Protein AF-A0A484K6Y1-F1 (afdb_monomer_lite)

pLDDT: mean 90.93, std 11.03, range [31.41, 98.5]

Sequence (120 aa):
MKQGPIKGIIGQYREHVA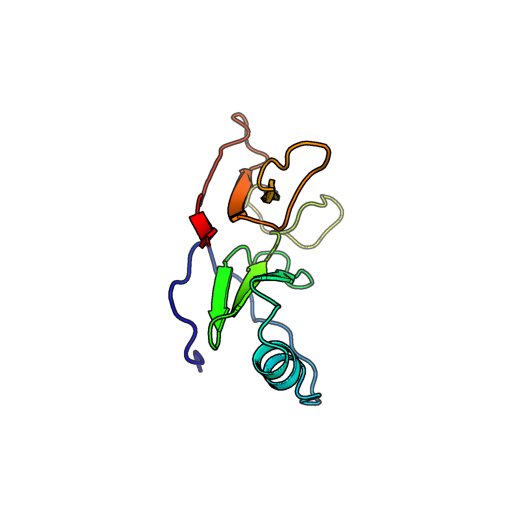CSFVNSRVLKTLVSLGDVKAVFIGHDHTNDFCGNLEGIWFCYGGGFGYHGYGAAGWPRRARVILAELGKGDKSWNVVERIKTWKRLDDVKLSKIDEQILWQK

Radius of gyration: 15.98 Å; chains: 1; bounding box: 44×38×43 Å

Foldseek 3Di:
DPDDPWPDKFFDDDDDDDDDPDPPVPVVVQLVVVPAQEDEDEPQAQDAIWTDDNRHIYGYQHHADDPDRYDVVAFGKGKDKDFDFDDDPPDTHDTAWIWIWMQTPDPVSDTGRIDTRDGD

Organism: NCBI:txid132261

InterPro domains:
  IPR029052 Metallo-dependent phosphatase-like [SSF56300] (18-111)

Secondary structure (DSSP, 8-state):
----S-EEEES---S-----SS---HHHHHHHH----EEEE-S-SS---EEEETTEEEEE-----SSSS--TT---EEEEEEEEEEE-SSSEEEEEEEEEEEEESSTT--EEEEEEEEE-

Structure (mmCIF, N/CA/C/O backbone):
data_AF-A0A484K6Y1-F1
#
_entry.id   AF-A0A484K6Y1-F1
#
loop_
_atom_site.group_PDB
_atom_site.id
_atom_site.type_symbol
_atom_site.label_atom_id
_atom_site.label_alt_id
_atom_site.label_comp_id
_atom_site.label_asym_id
_atom_site.label_entity_id
_atom_site.label_seq_id
_atom_site.pdbx_PDB_ins_code
_atom_site.Cartn_x
_atom_site.Cartn_y
_atom_site.Cartn_z
_atom_site.occupancy
_atom_site.B_iso_or_equiv
_atom_site.auth_seq_id
_atom_site.auth_comp_id
_atom_site.auth_asym_id
_atom_site.auth_atom_id
_atom_site.pdbx_PDB_model_num
ATOM 1 N N . MET A 1 1 ? 13.393 -19.425 1.836 1.00 40.44 1 MET A N 1
ATOM 2 C CA . MET A 1 1 ? 12.863 -18.091 2.202 1.00 40.44 1 MET A CA 1
ATOM 3 C C . MET A 1 1 ? 12.104 -18.221 3.514 1.00 40.44 1 MET A C 1
ATOM 5 O O . MET A 1 1 ? 11.186 -19.026 3.571 1.00 40.44 1 MET A O 1
ATOM 9 N N . LYS A 1 2 ? 12.501 -17.514 4.580 1.00 31.41 2 LYS A N 1
ATOM 10 C CA . LYS A 1 2 ? 11.751 -17.515 5.848 1.00 31.41 2 LYS A CA 1
ATOM 11 C C . LYS A 1 2 ? 10.605 -16.508 5.728 1.00 31.41 2 LYS A C 1
ATOM 13 O O . LYS A 1 2 ? 10.796 -15.329 5.999 1.00 31.41 2 LYS A O 1
ATOM 18 N N . GLN A 1 3 ? 9.450 -16.955 5.245 1.00 43.53 3 GLN A N 1
ATOM 19 C CA . GLN A 1 3 ? 8.222 -16.166 5.324 1.00 43.53 3 GLN A CA 1
ATOM 20 C C . GLN A 1 3 ? 7.768 -16.181 6.79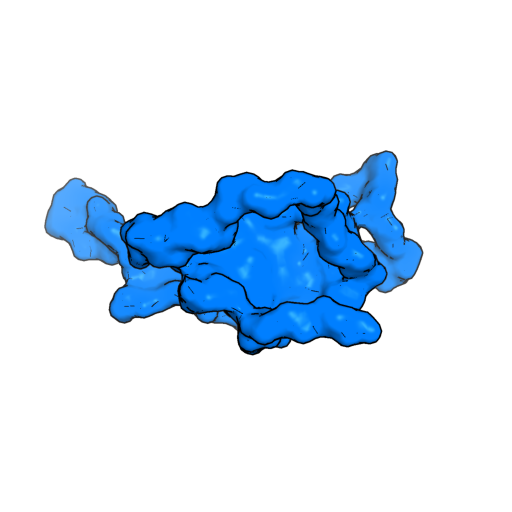1 1.00 43.53 3 GLN A C 1
ATOM 22 O O . GLN A 1 3 ? 7.487 -17.245 7.339 1.00 43.53 3 GLN A O 1
ATOM 27 N N . GLY A 1 4 ? 7.765 -15.021 7.455 1.00 53.47 4 GLY A N 1
ATOM 28 C CA . GLY A 1 4 ? 7.019 -14.849 8.708 1.00 53.47 4 GLY A CA 1
ATOM 29 C C . GLY A 1 4 ? 5.512 -15.032 8.462 1.00 53.47 4 GLY A C 1
ATOM 30 O O . GLY A 1 4 ? 5.108 -15.173 7.307 1.00 53.47 4 GLY A O 1
ATOM 31 N N . PRO A 1 5 ? 4.654 -15.026 9.498 1.00 67.12 5 PRO A N 1
ATOM 32 C CA . PRO A 1 5 ? 3.222 -15.297 9.358 1.00 67.12 5 PRO A CA 1
ATOM 33 C C . PRO A 1 5 ? 2.469 -14.088 8.770 1.00 67.12 5 PRO A C 1
ATOM 35 O O . PRO A 1 5 ? 1.562 -13.543 9.393 1.00 67.12 5 PRO A O 1
ATOM 38 N N . ILE A 1 6 ? 2.862 -13.645 7.575 1.00 66.81 6 ILE A N 1
ATOM 39 C CA . ILE A 1 6 ? 2.167 -12.613 6.812 1.00 66.81 6 ILE A CA 1
ATOM 40 C C . ILE A 1 6 ? 0.929 -13.268 6.202 1.00 66.81 6 IL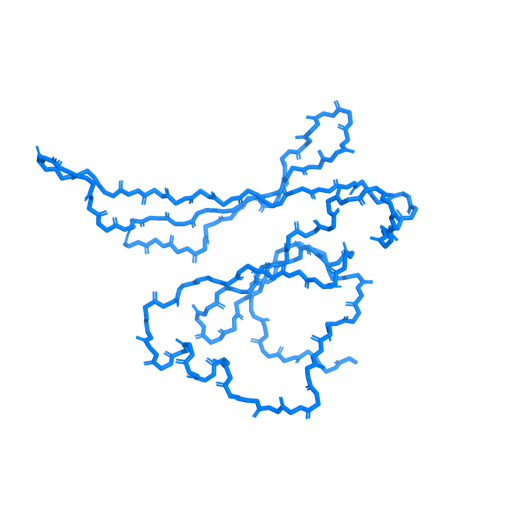E A C 1
ATOM 42 O O . ILE A 1 6 ? 1.039 -14.196 5.400 1.00 66.81 6 ILE A O 1
ATOM 46 N N . LYS A 1 7 ? -0.256 -12.799 6.589 1.00 75.12 7 LYS A N 1
ATOM 47 C CA . LYS A 1 7 ? -1.534 -13.293 6.059 1.00 75.12 7 LYS A CA 1
ATOM 48 C C . LYS A 1 7 ? -2.106 -12.302 5.050 1.00 75.12 7 LYS A C 1
ATOM 50 O O . LYS A 1 7 ? -1.842 -11.107 5.138 1.00 75.12 7 LYS A O 1
ATOM 55 N N . GLY A 1 8 ? -2.909 -12.804 4.111 1.00 80.50 8 GLY A N 1
ATOM 56 C CA . GLY A 1 8 ? -3.648 -11.965 3.163 1.00 80.50 8 GLY A CA 1
ATOM 57 C C . GLY A 1 8 ? -2.744 -11.072 2.315 1.00 80.50 8 GLY A C 1
ATOM 58 O O . GLY A 1 8 ? -2.924 -9.863 2.312 1.00 80.50 8 GLY A O 1
ATOM 59 N N . ILE A 1 9 ? -1.746 -11.644 1.635 1.00 91.12 9 ILE A N 1
ATOM 60 C CA . ILE A 1 9 ? -0.851 -10.862 0.775 1.00 91.12 9 ILE A CA 1
ATOM 61 C C . ILE A 1 9 ? -1.568 -10.506 -0.529 1.00 91.12 9 ILE A C 1
ATOM 63 O O . ILE A 1 9 ? -1.993 -11.399 -1.258 1.00 91.12 9 ILE A O 1
ATOM 67 N N . ILE A 1 10 ? -1.660 -9.212 -0.837 1.00 95.94 10 ILE A N 1
ATOM 68 C CA . ILE A 1 10 ? -2.189 -8.705 -2.111 1.00 95.94 10 ILE A CA 1
ATOM 69 C C . ILE A 1 10 ? -1.148 -7.784 -2.750 1.00 95.94 10 ILE A C 1
ATOM 71 O O . ILE A 1 10 ? -0.719 -6.806 -2.138 1.00 95.94 10 ILE A O 1
ATOM 75 N N . GLY A 1 11 ? -0.760 -8.088 -3.990 1.00 95.62 11 GLY A N 1
ATOM 76 C CA . GLY A 1 11 ? 0.309 -7.429 -4.744 1.00 95.62 11 GLY A CA 1
ATOM 77 C C . GLY A 1 11 ? 1.535 -8.327 -4.926 1.00 95.62 11 GLY A C 1
ATOM 78 O O . GLY A 1 11 ? 1.448 -9.544 -4.784 1.00 95.62 11 GLY A O 1
ATOM 79 N N . GLN A 1 12 ? 2.674 -7.739 -5.285 1.00 95.25 12 GLN A N 1
ATOM 80 C CA . GLN A 1 12 ? 3.853 -8.456 -5.765 1.00 95.25 12 GLN A CA 1
ATOM 81 C C . GLN A 1 12 ? 5.072 -8.197 -4.874 1.00 95.25 12 GLN A C 1
ATOM 83 O O . GLN A 1 12 ? 5.468 -7.052 -4.640 1.00 95.25 12 GLN A O 1
ATOM 88 N N . TYR A 1 13 ? 5.679 -9.291 -4.407 1.00 93.88 13 TYR A N 1
ATOM 89 C CA . TYR A 1 13 ? 6.978 -9.322 -3.735 1.00 93.88 13 TYR A CA 1
ATOM 90 C C . TYR A 1 13 ? 8.064 -9.538 -4.790 1.00 93.88 13 TYR A C 1
ATOM 92 O O . TYR A 1 13 ? 8.080 -10.575 -5.452 1.00 93.88 13 TYR A O 1
ATOM 100 N N . ARG A 1 14 ? 8.951 -8.564 -4.982 1.00 93.88 14 ARG A N 1
ATOM 101 C CA . ARG A 1 14 ? 9.943 -8.554 -6.068 1.00 93.88 14 ARG A CA 1
ATOM 102 C C . ARG A 1 14 ? 11.369 -8.279 -5.618 1.00 93.88 14 ARG A C 1
ATOM 104 O O . ARG A 1 14 ? 12.288 -8.543 -6.386 1.00 93.88 14 ARG A O 1
ATOM 111 N N . GLU A 1 15 ? 11.559 -7.828 -4.387 1.00 93.12 15 GLU A N 1
ATOM 112 C CA . GLU A 1 15 ? 12.875 -7.715 -3.770 1.00 93.12 15 GLU A CA 1
ATOM 113 C C . GLU A 1 15 ? 12.816 -8.049 -2.282 1.00 93.12 15 GLU A C 1
ATOM 115 O O . GLU A 1 15 ? 11.744 -8.092 -1.671 1.00 93.12 15 GLU A O 1
ATOM 120 N N . HIS A 1 16 ? 13.986 -8.304 -1.701 1.00 93.56 16 HIS A N 1
ATOM 121 C CA . HIS A 1 16 ? 14.089 -8.572 -0.278 1.00 93.56 16 HIS A CA 1
ATOM 122 C C . HIS A 1 16 ? 13.590 -7.383 0.538 1.00 93.56 16 HIS A C 1
ATOM 124 O O . HIS A 1 16 ? 13.948 -6.246 0.266 1.00 93.56 16 HIS A O 1
ATOM 130 N N . VAL A 1 17 ? 12.788 -7.678 1.559 1.00 93.25 17 VAL A N 1
ATOM 131 C CA . VAL A 1 17 ? 12.318 -6.669 2.511 1.00 93.25 17 VAL A CA 1
ATOM 132 C C . VAL A 1 17 ? 13.507 -6.162 3.309 1.00 93.25 17 VAL A C 1
ATOM 134 O O . VAL A 1 17 ? 14.111 -6.941 4.056 1.00 93.25 17 VAL A O 1
ATOM 137 N N . ALA A 1 18 ? 13.838 -4.882 3.164 1.00 92.38 18 ALA A N 1
ATOM 138 C CA . ALA A 1 18 ? 14.872 -4.273 3.979 1.00 92.38 18 ALA A CA 1
ATOM 139 C C . ALA A 1 18 ? 14.422 -4.177 5.441 1.00 92.38 18 ALA A C 1
ATOM 141 O O . ALA A 1 18 ? 13.272 -3.865 5.761 1.00 92.38 18 ALA A O 1
ATOM 142 N N . CYS A 1 19 ? 15.350 -4.427 6.361 1.00 90.50 19 CYS A N 1
ATOM 143 C CA . CYS A 1 19 ? 15.099 -4.313 7.789 1.00 90.50 19 CYS A CA 1
ATOM 144 C C . CYS A 1 19 ? 16.337 -3.806 8.528 1.00 90.50 19 CYS A C 1
ATOM 146 O O . CYS A 1 19 ? 17.470 -4.037 8.111 1.00 90.50 19 CYS A O 1
ATOM 148 N N . SER A 1 20 ? 16.115 -3.147 9.665 1.00 91.31 20 SER A N 1
ATOM 149 C CA . SER A 1 20 ? 17.197 -2.785 10.581 1.00 91.31 20 SER A CA 1
ATOM 150 C C . SER A 1 20 ? 17.840 -4.034 11.191 1.00 91.31 20 SER A C 1
ATOM 152 O O . SER A 1 20 ? 17.149 -5.006 11.499 1.00 91.31 20 SER A O 1
ATOM 154 N N . PHE A 1 21 ? 19.149 -3.976 11.452 1.00 93.62 21 PHE A N 1
ATOM 155 C CA . PHE A 1 21 ? 19.856 -4.984 12.254 1.00 93.62 21 PHE A CA 1
ATOM 156 C C . PHE A 1 21 ? 19.389 -5.014 13.717 1.00 93.62 21 PHE A C 1
ATOM 158 O O . PHE A 1 21 ? 19.581 -6.009 14.413 1.00 93.62 21 PHE A O 1
ATOM 165 N N . VAL A 1 22 ? 18.764 -3.933 14.190 1.00 95.25 22 VAL A N 1
ATOM 166 C CA . VAL A 1 22 ? 18.242 -3.813 15.552 1.00 95.25 22 VAL A CA 1
ATOM 167 C C . VAL A 1 22 ? 16.728 -3.992 15.541 1.00 95.25 22 VAL A C 1
ATOM 169 O O . VAL A 1 22 ? 16.004 -3.240 14.887 1.00 95.25 22 VAL A O 1
ATOM 172 N N . ASN A 1 23 ? 16.229 -4.942 16.335 1.00 93.75 23 ASN A N 1
ATOM 173 C CA . ASN A 1 23 ? 14.798 -5.070 16.598 1.00 93.75 23 ASN A CA 1
ATOM 174 C C . ASN A 1 23 ? 14.361 -4.047 17.660 1.00 93.75 23 ASN A C 1
ATOM 176 O O . ASN A 1 23 ? 14.375 -4.324 18.859 1.00 93.75 23 ASN A O 1
ATOM 180 N N . SER A 1 24 ? 13.932 -2.871 17.203 1.00 94.50 24 SER A N 1
ATOM 181 C CA . SER A 1 24 ? 13.407 -1.780 18.037 1.00 94.50 24 SER A CA 1
ATOM 182 C C . SER A 1 24 ? 12.002 -2.035 18.595 1.00 94.50 24 SER A C 1
ATOM 184 O O . SER A 1 24 ? 11.445 -1.175 19.271 1.00 94.50 24 SER A O 1
ATOM 186 N N . ARG A 1 25 ? 11.413 -3.210 18.326 1.00 95.50 25 ARG A N 1
ATOM 187 C CA . ARG A 1 25 ? 10.061 -3.607 18.748 1.00 95.50 25 ARG A CA 1
ATOM 188 C C . ARG A 1 25 ? 8.931 -2.734 18.188 1.00 95.50 25 ARG A C 1
ATOM 190 O O . ARG A 1 25 ? 7.829 -2.793 18.720 1.00 95.50 25 ARG A O 1
ATOM 197 N N . VAL A 1 26 ? 9.157 -2.008 17.087 1.00 94.38 26 VAL A N 1
ATOM 198 C CA . VAL A 1 26 ? 8.144 -1.136 16.452 1.00 94.38 26 VAL A CA 1
ATOM 199 C C . VAL A 1 26 ? 6.820 -1.863 16.223 1.00 94.38 26 VAL A C 1
ATOM 201 O O . VAL A 1 26 ? 5.790 -1.369 16.664 1.00 94.38 26 VAL A O 1
ATOM 204 N N . LEU A 1 27 ? 6.833 -3.061 15.624 1.00 94.06 27 LEU A N 1
ATOM 205 C CA . LEU A 1 27 ? 5.608 -3.847 15.422 1.00 94.06 27 LEU A CA 1
ATOM 206 C C . LEU A 1 27 ? 4.869 -4.104 16.741 1.00 94.06 27 LEU A C 1
ATOM 208 O O . LEU A 1 27 ? 3.680 -3.825 16.839 1.00 94.06 27 LEU A O 1
ATOM 212 N N . LYS A 1 28 ? 5.586 -4.585 17.765 1.00 95.88 28 LYS A N 1
ATOM 213 C CA . LYS A 1 28 ? 5.006 -4.881 19.080 1.00 95.88 28 LYS A CA 1
ATOM 214 C C . LYS A 1 28 ? 4.370 -3.634 19.700 1.00 95.88 28 LYS A C 1
ATOM 216 O O . LYS A 1 28 ? 3.292 -3.732 20.277 1.00 95.88 28 LYS A O 1
ATOM 221 N N . THR A 1 29 ? 5.016 -2.477 19.564 1.00 97.19 29 THR A N 1
ATOM 222 C CA . THR A 1 29 ? 4.473 -1.199 20.035 1.00 97.19 29 THR A CA 1
ATOM 223 C C . THR A 1 29 ? 3.183 -0.846 19.298 1.00 97.19 29 THR A C 1
ATOM 225 O O . THR A 1 29 ? 2.177 -0.587 19.953 1.00 97.19 29 THR A O 1
ATOM 228 N N . LEU A 1 30 ? 3.169 -0.906 17.961 1.00 97.06 30 LEU A N 1
ATOM 229 C CA . LEU A 1 30 ? 1.978 -0.594 17.159 1.00 97.06 30 LEU A CA 1
ATOM 230 C C . LEU A 1 30 ? 0.800 -1.520 17.496 1.00 97.06 30 LEU A C 1
ATOM 232 O O . LEU A 1 30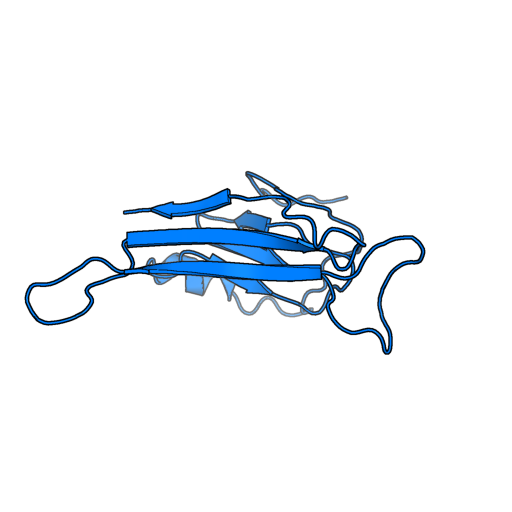 ? -0.321 -1.050 1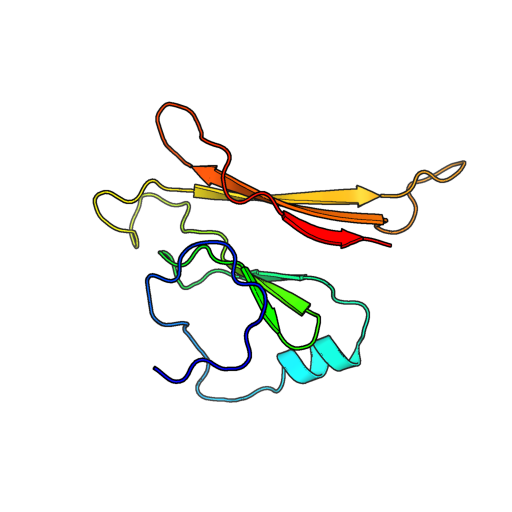7.663 1.00 97.06 30 LEU A O 1
ATOM 236 N N . VAL A 1 31 ? 1.064 -2.819 17.663 1.00 95.88 31 VAL A N 1
ATOM 237 C CA . VAL A 1 31 ? 0.053 -3.799 18.091 1.00 95.88 31 VAL A CA 1
ATOM 238 C C . VAL A 1 31 ? -0.486 -3.459 19.483 1.00 95.88 31 VAL A C 1
ATOM 240 O O . VAL A 1 31 ? -1.695 -3.497 19.689 1.00 95.88 31 VAL A O 1
ATOM 243 N N . SER A 1 32 ? 0.381 -3.079 20.430 1.00 96.94 32 SER A N 1
ATOM 244 C CA . SER A 1 32 ? -0.035 -2.745 21.800 1.00 96.94 32 SER A CA 1
ATOM 245 C C . SER A 1 32 ? -0.875 -1.469 21.912 1.00 96.94 32 SER A C 1
ATOM 247 O O . SER A 1 32 ? -1.688 -1.373 22.827 1.00 96.94 32 SER A O 1
ATOM 249 N N . LEU A 1 33 ? -0.706 -0.513 20.991 1.00 96.81 33 LEU A N 1
ATOM 250 C CA . LEU A 1 33 ? -1.519 0.707 20.951 1.00 96.81 33 LEU A CA 1
ATOM 251 C C . LEU A 1 33 ? -2.967 0.409 20.533 1.00 96.81 33 LEU A C 1
ATOM 253 O O . LEU A 1 33 ? -3.897 1.051 21.010 1.00 96.81 33 LEU A O 1
ATOM 257 N N . GLY A 1 34 ? -3.173 -0.585 19.661 1.00 93.94 34 GLY A N 1
ATOM 258 C CA . GLY A 1 34 ? -4.499 -1.073 19.266 1.00 93.94 34 GLY A CA 1
ATOM 259 C C . GLY A 1 34 ? -5.304 -0.143 18.343 1.00 93.94 34 GLY A C 1
ATOM 260 O O . GLY A 1 34 ? -6.334 -0.558 17.800 1.00 93.94 34 GLY A O 1
ATOM 261 N N . ASP A 1 35 ? -4.843 1.080 18.100 1.00 94.25 35 ASP A N 1
ATOM 262 C CA . ASP A 1 35 ? -5.489 2.098 17.263 1.00 94.25 35 ASP A CA 1
ATOM 263 C C . ASP A 1 35 ? -4.916 2.181 15.834 1.00 94.25 35 ASP A C 1
ATOM 265 O O . ASP A 1 35 ? -5.585 2.678 14.927 1.00 94.25 35 ASP A O 1
ATOM 269 N N . VAL A 1 36 ? -3.739 1.601 15.583 1.00 95.88 36 VAL A N 1
ATOM 270 C CA . VAL A 1 36 ? -3.121 1.527 14.250 1.00 95.88 36 VAL A CA 1
ATOM 271 C C . VAL A 1 36 ? -3.699 0.366 13.444 1.00 95.88 36 VAL A C 1
ATOM 273 O O . VAL A 1 36 ? -3.615 -0.791 13.846 1.00 95.88 36 VAL A O 1
ATOM 276 N N . LYS A 1 37 ? -4.273 0.662 12.270 1.00 94.94 37 LYS A N 1
ATOM 277 C CA . LYS A 1 37 ? -4.883 -0.352 11.382 1.00 94.94 37 LYS A CA 1
ATOM 278 C C . LYS A 1 37 ? -4.062 -0.653 10.131 1.00 94.94 37 LYS A C 1
ATOM 280 O O . LYS A 1 37 ? -4.121 -1.763 9.605 1.00 94.94 37 LYS A O 1
ATOM 285 N N . ALA A 1 38 ? -3.288 0.321 9.660 1.00 96.38 38 ALA A N 1
ATOM 286 C CA . ALA A 1 38 ? -2.424 0.174 8.500 1.00 96.38 38 ALA A CA 1
ATOM 287 C C . ALA A 1 38 ? -1.185 1.075 8.605 1.00 96.38 38 ALA A C 1
ATOM 289 O O . ALA A 1 38 ? -1.254 2.174 9.152 1.00 96.38 38 ALA A O 1
ATOM 290 N N . VAL A 1 39 ? -0.074 0.615 8.035 1.00 97.12 39 VAL A N 1
ATOM 291 C CA . VAL A 1 39 ? 1.204 1.313 7.894 1.00 97.12 39 VAL A CA 1
ATOM 292 C C . VAL A 1 39 ? 1.603 1.266 6.421 1.00 97.12 39 VAL A C 1
ATOM 294 O O . VAL A 1 39 ? 1.636 0.198 5.805 1.00 97.12 39 VAL A O 1
ATOM 297 N N . PHE A 1 40 ? 1.924 2.423 5.850 1.00 96.88 40 PHE A N 1
ATOM 298 C CA . PHE A 1 40 ? 2.341 2.545 4.455 1.00 96.88 40 PHE A CA 1
ATOM 299 C C . PHE A 1 40 ? 3.845 2.787 4.392 1.00 96.88 40 PHE A C 1
ATOM 301 O O . PHE A 1 40 ? 4.357 3.699 5.038 1.00 96.88 40 PHE A O 1
ATOM 308 N N . ILE A 1 41 ? 4.547 1.937 3.648 1.00 95.06 41 ILE A N 1
ATOM 309 C CA . ILE A 1 41 ? 6.009 1.837 3.662 1.00 95.06 41 ILE A CA 1
ATOM 310 C C . ILE A 1 41 ? 6.604 1.971 2.255 1.00 95.06 41 ILE A C 1
ATOM 312 O O . ILE A 1 41 ? 5.920 1.817 1.239 1.00 95.06 41 ILE A O 1
ATOM 316 N N . GLY A 1 42 ? 7.897 2.289 2.216 1.00 92.88 42 GLY A N 1
ATOM 317 C CA . GLY A 1 42 ? 8.701 2.436 1.003 1.00 92.88 42 GLY A CA 1
ATOM 318 C C . GLY A 1 42 ? 10.041 1.720 1.148 1.00 92.88 42 GLY A C 1
ATOM 319 O O . GLY A 1 42 ? 10.087 0.643 1.730 1.00 92.88 42 GLY A O 1
ATOM 320 N N . HIS A 1 43 ? 11.118 2.336 0.654 1.00 94.00 43 HIS A N 1
ATOM 321 C CA . HIS A 1 43 ? 12.496 1.815 0.632 1.00 94.00 43 HIS A CA 1
ATOM 322 C C . HIS A 1 43 ? 12.752 0.628 -0.308 1.00 94.00 43 HIS A C 1
ATOM 324 O O . HIS A 1 43 ? 13.762 0.644 -1.000 1.00 94.00 43 HIS A O 1
ATOM 330 N N . ASP A 1 44 ? 11.825 -0.325 -0.412 1.00 93.75 44 ASP A N 1
ATOM 331 C CA . ASP A 1 44 ? 11.911 -1.435 -1.369 1.00 93.75 44 ASP A CA 1
ATOM 332 C C . ASP A 1 44 ? 11.060 -1.087 -2.601 1.00 93.75 44 ASP A C 1
ATOM 334 O O . ASP A 1 44 ? 9.830 -1.011 -2.535 1.00 93.75 44 ASP A O 1
ATOM 338 N N . HIS A 1 45 ? 11.698 -0.780 -3.726 1.00 93.00 45 HIS A N 1
ATOM 339 C CA . HIS A 1 45 ? 11.062 -0.030 -4.818 1.00 93.00 45 HIS A CA 1
ATOM 340 C C . HIS A 1 45 ? 10.207 -0.873 -5.769 1.00 93.00 45 HIS A C 1
ATOM 342 O O . HIS A 1 45 ? 9.312 -0.361 -6.445 1.00 93.00 45 HIS A O 1
ATOM 348 N N . THR A 1 46 ? 10.492 -2.159 -5.865 1.00 93.75 46 THR A N 1
ATOM 349 C CA . THR A 1 46 ? 9.808 -3.122 -6.724 1.00 93.75 46 THR A CA 1
ATOM 350 C C . THR A 1 46 ? 8.752 -3.917 -5.964 1.00 93.75 46 THR A C 1
ATOM 352 O O . THR A 1 46 ? 7.855 -4.470 -6.608 1.00 93.75 46 THR A O 1
ATOM 355 N N . ASN A 1 47 ? 8.802 -3.904 -4.628 1.00 95.75 47 ASN A N 1
ATOM 356 C CA . ASN A 1 47 ? 7.735 -4.398 -3.768 1.00 95.75 47 ASN A CA 1
ATOM 357 C C . ASN A 1 47 ? 6.523 -3.463 -3.835 1.00 95.75 47 ASN A C 1
ATOM 359 O O . ASN A 1 47 ? 6.636 -2.243 -3.723 1.00 95.75 47 ASN A O 1
ATOM 363 N N . ASP A 1 48 ? 5.336 -4.040 -4.012 1.00 96.25 48 ASP A N 1
ATOM 364 C CA . ASP A 1 48 ? 4.079 -3.284 -4.014 1.00 96.25 48 ASP A CA 1
ATOM 365 C C . ASP A 1 48 ? 2.927 -4.024 -3.319 1.00 96.25 48 ASP A C 1
ATOM 367 O O . ASP A 1 48 ? 1.746 -3.698 -3.503 1.00 96.25 48 ASP A O 1
ATOM 371 N N . PHE A 1 49 ? 3.271 -5.046 -2.539 1.00 96.38 49 PHE A N 1
ATOM 372 C CA . PHE A 1 49 ? 2.311 -5.845 -1.806 1.00 96.38 49 PHE A CA 1
ATOM 373 C C . PHE A 1 49 ? 1.859 -5.158 -0.515 1.00 96.38 49 PHE A C 1
ATOM 375 O O . PHE A 1 49 ? 2.563 -4.327 0.064 1.00 96.38 49 PHE A O 1
ATOM 382 N N . CYS A 1 50 ? 0.668 -5.526 -0.061 1.00 96.75 50 CYS A N 1
ATOM 383 C CA . CYS A 1 50 ? 0.245 -5.373 1.321 1.00 96.75 50 CYS A CA 1
ATOM 384 C C . CYS A 1 50 ? 0.190 -6.741 1.983 1.00 96.75 50 CYS A C 1
ATOM 386 O O . CYS A 1 50 ? -0.221 -7.701 1.339 1.00 96.75 50 CYS A O 1
ATOM 388 N N . GLY A 1 51 ? 0.550 -6.820 3.258 1.00 94.69 51 GLY A N 1
ATOM 389 C CA . GLY A 1 51 ? 0.380 -8.021 4.067 1.00 94.69 51 GLY A CA 1
ATOM 390 C C . GLY A 1 51 ? -0.094 -7.679 5.473 1.00 94.69 51 GLY A C 1
ATOM 391 O O . GLY A 1 51 ? 0.271 -6.636 6.016 1.00 94.69 51 GLY A O 1
ATOM 392 N N . ASN A 1 52 ? -0.913 -8.549 6.061 1.00 93.81 52 ASN A N 1
ATOM 393 C CA . ASN A 1 52 ? -1.369 -8.403 7.436 1.00 93.81 52 ASN A CA 1
ATOM 394 C C . ASN A 1 52 ? -0.391 -9.089 8.395 1.00 93.81 52 ASN A C 1
ATOM 396 O O . ASN A 1 52 ? -0.087 -10.278 8.246 1.00 93.81 52 ASN A O 1
ATOM 400 N N . LEU A 1 53 ? 0.075 -8.329 9.382 1.00 93.31 53 LEU A N 1
ATOM 401 C CA . LEU A 1 53 ? 0.969 -8.776 10.435 1.00 93.31 53 LEU A CA 1
ATOM 402 C C . LEU A 1 53 ? 0.353 -8.397 11.783 1.00 93.31 53 LEU A C 1
ATOM 404 O O . LEU A 1 53 ? 0.193 -7.217 12.086 1.00 93.31 53 LEU A O 1
ATOM 408 N N . GLU A 1 54 ? -0.033 -9.406 12.565 1.00 92.81 54 GLU A N 1
ATOM 409 C CA . GLU A 1 54 ? -0.646 -9.228 13.893 1.00 92.81 54 GLU A CA 1
ATOM 410 C C . GLU A 1 54 ? -1.848 -8.259 13.900 1.00 92.81 54 GLU A C 1
ATOM 412 O O . GLU A 1 54 ? -2.035 -7.471 14.822 1.00 92.81 54 GLU A O 1
ATOM 417 N N . GLY A 1 55 ? -2.684 -8.311 12.856 1.00 91.75 55 GLY A N 1
ATOM 418 C CA . GLY A 1 55 ? -3.880 -7.472 12.743 1.00 91.75 55 GLY A CA 1
ATOM 419 C C . GLY A 1 55 ? -3.636 -6.091 12.130 1.00 91.75 55 GLY A C 1
ATOM 420 O O . GLY A 1 55 ? -4.607 -5.384 11.867 1.00 91.75 55 GLY A O 1
ATOM 421 N N . ILE A 1 56 ? -2.386 -5.730 11.825 1.00 96.06 56 ILE A N 1
ATOM 422 C CA . ILE A 1 56 ? -2.016 -4.468 11.173 1.00 96.06 56 ILE A CA 1
ATOM 423 C C . ILE A 1 56 ? -1.607 -4.732 9.725 1.00 96.06 56 ILE A C 1
ATOM 425 O O . ILE A 1 56 ? -0.823 -5.635 9.433 1.00 96.06 56 ILE A O 1
ATOM 429 N N . TRP A 1 57 ? -2.111 -3.921 8.800 1.00 97.06 57 TRP A N 1
ATOM 430 C CA . TRP A 1 57 ? -1.717 -3.991 7.395 1.00 97.06 57 TRP A CA 1
ATOM 431 C C . TRP A 1 57 ? -0.431 -3.216 7.123 1.00 97.06 57 TRP A C 1
ATOM 433 O O . TRP A 1 57 ? -0.380 -2.018 7.361 1.00 97.06 57 TRP A O 1
ATOM 443 N N . PHE A 1 58 ? 0.585 -3.862 6.559 1.00 96.88 58 PHE A N 1
ATOM 444 C CA . PHE A 1 58 ? 1.807 -3.214 6.076 1.00 96.88 58 PHE A CA 1
ATOM 445 C C . PHE A 1 58 ? 1.795 -3.192 4.553 1.00 96.88 58 PHE A C 1
ATOM 447 O O . PHE A 1 58 ? 1.705 -4.245 3.929 1.00 96.88 58 PHE A O 1
ATOM 454 N N . CYS A 1 59 ? 1.862 -2.002 3.961 1.00 97.81 59 CYS A N 1
ATOM 455 C CA . CYS A 1 59 ? 1.590 -1.783 2.545 1.00 97.81 59 CYS A CA 1
ATOM 456 C C . CYS A 1 59 ? 2.712 -1.019 1.846 1.00 97.81 59 CYS A C 1
ATOM 458 O O . CYS A 1 59 ? 2.889 0.175 2.089 1.00 97.81 59 CYS A O 1
ATOM 460 N N . TYR A 1 60 ? 3.401 -1.664 0.905 1.00 97.31 60 TYR A N 1
ATOM 461 C CA . TYR A 1 60 ? 4.373 -0.989 0.047 1.00 97.31 60 TYR A CA 1
ATOM 462 C C . TYR A 1 60 ? 3.695 -0.066 -0.961 1.00 97.31 60 TYR A C 1
ATOM 464 O O . TYR A 1 60 ? 2.702 -0.446 -1.592 1.00 97.31 60 TYR A O 1
ATOM 472 N N . GLY A 1 61 ? 4.250 1.132 -1.148 1.00 95.06 61 GLY A N 1
ATOM 473 C CA . GLY A 1 61 ? 3.757 2.111 -2.121 1.00 95.06 61 GLY A CA 1
ATOM 474 C C . GLY A 1 61 ? 3.912 1.687 -3.588 1.00 95.06 61 GLY A C 1
ATOM 475 O O . GLY A 1 61 ? 3.083 2.071 -4.413 1.00 95.06 61 GLY A O 1
ATOM 476 N N . GLY A 1 62 ? 4.925 0.866 -3.895 1.00 92.00 62 GLY A N 1
ATOM 477 C CA . GLY A 1 62 ? 5.388 0.601 -5.259 1.00 92.00 62 GLY A CA 1
ATOM 478 C C . GLY A 1 62 ? 6.103 1.828 -5.836 1.00 92.00 62 GLY A C 1
ATOM 479 O O . GLY A 1 62 ? 5.554 2.923 -5.834 1.00 92.00 62 GLY A O 1
ATOM 480 N N . GLY A 1 63 ? 7.353 1.680 -6.274 1.00 90.81 63 GLY A N 1
ATOM 481 C CA . GLY A 1 63 ? 8.227 2.805 -6.618 1.00 90.81 63 GLY A CA 1
ATOM 482 C C . GLY A 1 63 ? 7.638 3.757 -7.668 1.00 90.81 63 GLY A C 1
ATOM 483 O O . GLY A 1 63 ? 7.354 3.344 -8.796 1.00 90.81 63 GLY A O 1
ATOM 484 N N . PHE A 1 64 ? 7.515 5.039 -7.305 1.00 89.69 64 PHE A N 1
ATOM 485 C CA . PHE A 1 64 ? 6.867 6.066 -8.133 1.00 89.69 64 PHE A CA 1
ATOM 486 C C . PHE A 1 64 ? 7.838 6.813 -9.065 1.00 89.69 64 PHE A C 1
ATOM 488 O O . PHE A 1 64 ? 7.458 7.223 -10.156 1.00 89.69 64 PHE A O 1
ATOM 495 N N . GLY A 1 65 ? 9.085 7.026 -8.630 1.00 88.31 65 GLY A N 1
ATOM 496 C CA . GLY A 1 65 ? 10.020 7.938 -9.293 1.00 88.31 65 GLY A CA 1
ATOM 497 C C . GLY A 1 65 ? 10.768 7.312 -10.471 1.00 88.31 65 GLY A C 1
ATOM 498 O O . GLY A 1 65 ? 11.100 6.133 -10.442 1.00 88.31 65 GLY A O 1
ATOM 499 N N . TYR A 1 66 ? 11.092 8.119 -11.484 1.00 87.06 66 TYR A N 1
ATOM 500 C CA . TYR A 1 66 ? 11.769 7.668 -12.709 1.00 87.06 66 TYR A CA 1
ATOM 501 C C . TYR A 1 66 ? 13.301 7.702 -12.664 1.00 87.06 66 TYR A C 1
ATOM 503 O O . TYR A 1 66 ? 13.944 6.999 -13.436 1.00 87.06 66 TYR A O 1
ATOM 511 N N . HIS A 1 67 ? 13.893 8.452 -11.735 1.00 82.31 67 HIS A N 1
ATOM 512 C CA . HIS A 1 67 ? 15.337 8.713 -11.685 1.00 82.31 67 HIS A CA 1
ATOM 513 C C . HIS A 1 67 ? 16.188 7.574 -11.077 1.00 82.31 67 HIS A C 1
ATOM 515 O O . HIS A 1 67 ? 17.359 7.778 -10.773 1.00 82.31 67 HIS A O 1
ATOM 521 N N . GLY A 1 68 ? 15.629 6.374 -10.887 1.00 80.56 68 GLY A N 1
ATOM 522 C CA . GLY A 1 68 ? 16.367 5.199 -10.408 1.00 80.56 68 GLY A CA 1
ATOM 523 C C . GLY A 1 68 ? 15.466 4.100 -9.846 1.00 80.56 68 GLY A C 1
ATOM 524 O O . GLY A 1 68 ? 14.245 4.264 -9.791 1.00 80.56 68 GLY A O 1
ATOM 525 N N . TYR A 1 69 ? 16.077 2.981 -9.437 1.00 83.19 69 TYR A N 1
ATOM 526 C CA . TYR A 1 69 ? 15.473 1.950 -8.579 1.00 83.19 69 TYR A CA 1
ATOM 527 C C . TYR A 1 69 ? 14.058 1.523 -9.025 1.00 83.19 69 TYR A C 1
ATOM 529 O O . TYR A 1 69 ? 13.031 1.919 -8.466 1.00 83.19 69 TYR A O 1
ATOM 537 N N . GLY A 1 70 ? 14.015 0.772 -10.120 1.00 85.50 70 GLY A N 1
ATOM 538 C CA . GLY A 1 70 ? 12.827 0.167 -10.718 1.00 85.50 70 GLY A CA 1
ATOM 539 C C . GLY A 1 70 ? 13.229 -1.115 -11.441 1.00 85.50 70 GLY A C 1
ATOM 540 O O . GLY A 1 70 ? 14.349 -1.590 -11.275 1.00 85.50 70 GLY A O 1
ATOM 541 N N . ALA A 1 71 ? 12.343 -1.668 -12.264 1.00 90.81 71 ALA A N 1
ATOM 542 C CA . ALA A 1 71 ? 12.665 -2.839 -13.074 1.00 90.81 71 ALA A CA 1
ATOM 543 C C . ALA A 1 71 ? 12.221 -2.625 -14.524 1.00 90.81 71 ALA A C 1
ATOM 545 O O . ALA A 1 71 ? 11.156 -2.063 -14.781 1.00 90.81 71 ALA A O 1
ATOM 546 N N . ALA A 1 72 ? 13.039 -3.075 -15.477 1.00 90.12 72 ALA A N 1
ATOM 547 C CA . ALA A 1 72 ? 12.657 -3.074 -16.884 1.00 90.12 72 ALA A CA 1
ATOM 548 C C . ALA A 1 72 ? 11.379 -3.911 -17.078 1.00 90.12 72 ALA A C 1
ATOM 550 O O . ALA A 1 72 ? 11.227 -4.972 -16.472 1.00 90.12 72 ALA A O 1
ATOM 551 N N . GLY A 1 73 ? 10.441 -3.409 -17.885 1.00 90.31 73 GLY A N 1
ATOM 552 C CA . GLY A 1 73 ? 9.138 -4.056 -18.083 1.00 90.31 73 GLY A CA 1
ATOM 553 C C . GLY A 1 73 ? 8.197 -3.995 -16.871 1.00 90.31 73 GLY A C 1
ATOM 554 O O . GLY A 1 73 ? 7.191 -4.698 -16.849 1.00 90.31 73 GLY A O 1
ATOM 555 N N . TRP A 1 74 ? 8.499 -3.175 -15.859 1.00 91.12 74 TRP A N 1
ATOM 556 C CA . TRP A 1 74 ? 7.689 -3.017 -14.652 1.00 91.12 74 TRP A CA 1
ATOM 557 C C . TRP A 1 74 ? 7.177 -1.571 -14.554 1.00 91.12 74 TRP A C 1
ATOM 559 O O . TRP A 1 74 ? 7.942 -0.692 -14.150 1.00 91.12 74 TRP A O 1
ATOM 569 N N . PRO A 1 75 ? 5.908 -1.299 -14.922 1.00 94.19 75 PRO A N 1
ATOM 570 C CA . PRO A 1 75 ? 5.358 0.062 -14.941 1.00 94.19 75 PRO A CA 1
ATOM 571 C C . PRO A 1 75 ? 5.499 0.762 -13.588 1.00 94.19 75 PRO A C 1
ATOM 573 O O . PRO A 1 75 ? 5.318 0.117 -12.559 1.00 94.19 75 PRO A O 1
ATOM 576 N N . ARG A 1 76 ? 5.769 2.070 -13.523 1.00 94.94 76 ARG A N 1
ATOM 577 C CA . ARG A 1 76 ? 5.729 2.773 -12.224 1.00 94.94 76 ARG A CA 1
ATOM 578 C C . ARG A 1 76 ? 4.327 2.698 -11.625 1.00 94.94 76 ARG A C 1
ATOM 580 O O . ARG A 1 76 ? 3.369 2.331 -12.302 1.00 94.94 76 ARG A O 1
ATOM 587 N N . ARG A 1 77 ? 4.194 2.962 -10.329 1.00 95.25 77 ARG A N 1
ATOM 588 C CA . ARG A 1 77 ? 2.870 3.052 -9.707 1.00 95.25 77 ARG A CA 1
ATOM 589 C C . ARG A 1 77 ? 2.850 3.960 -8.505 1.00 95.25 77 ARG A C 1
ATOM 591 O O . ARG A 1 77 ? 3.882 4.238 -7.909 1.00 95.25 77 ARG A O 1
ATOM 598 N N . ALA A 1 78 ? 1.641 4.350 -8.141 1.00 95.12 78 ALA A N 1
ATOM 599 C CA . ALA A 1 78 ? 1.353 4.985 -6.874 1.00 95.12 78 ALA A CA 1
ATOM 600 C C . ALA A 1 78 ? 0.262 4.199 -6.149 1.00 95.12 78 ALA A C 1
ATOM 602 O O . ALA A 1 78 ? -0.755 3.821 -6.743 1.00 95.12 78 ALA A O 1
ATOM 603 N N . ARG A 1 79 ? 0.455 3.973 -4.850 1.00 97.50 79 ARG A N 1
ATOM 604 C CA . ARG A 1 79 ? -0.606 3.493 -3.971 1.00 97.50 79 ARG A CA 1
ATOM 605 C C . ARG A 1 79 ? -1.510 4.654 -3.588 1.00 97.50 79 ARG A C 1
ATOM 607 O O . ARG A 1 79 ? -1.052 5.648 -3.034 1.00 97.50 79 ARG A O 1
ATOM 614 N N . VAL A 1 80 ? -2.803 4.488 -3.831 1.00 97.81 80 VAL A N 1
ATOM 615 C CA . VAL A 1 80 ? -3.827 5.402 -3.333 1.00 97.81 80 VAL A CA 1
ATOM 616 C C . VAL A 1 80 ? -4.378 4.858 -2.022 1.00 97.81 80 VAL A C 1
ATOM 618 O O . VAL A 1 80 ? -4.587 3.650 -1.870 1.00 97.81 80 VAL A O 1
ATOM 621 N N . ILE A 1 81 ? -4.596 5.764 -1.074 1.00 97.94 81 ILE A N 1
ATOM 622 C CA . ILE A 1 81 ? -5.160 5.487 0.242 1.00 97.94 81 ILE A CA 1
ATOM 623 C C . ILE A 1 81 ? -6.434 6.313 0.348 1.00 97.94 81 ILE A C 1
ATOM 625 O O . ILE A 1 81 ? -6.388 7.538 0.259 1.00 97.94 81 ILE A O 1
ATOM 629 N N . LEU A 1 82 ? -7.567 5.638 0.511 1.00 97.81 82 LEU A N 1
ATOM 630 C CA . LEU A 1 82 ? -8.862 6.271 0.708 1.00 97.81 82 LEU A CA 1
ATOM 631 C C . LEU A 1 82 ? -9.313 6.008 2.142 1.00 97.81 82 LEU A C 1
ATOM 633 O O . LEU A 1 82 ? -9.643 4.873 2.489 1.00 97.81 82 LEU A O 1
ATOM 637 N N . ALA A 1 83 ? -9.313 7.061 2.954 1.00 95.31 83 ALA A N 1
ATOM 638 C CA . ALA A 1 83 ? -9.904 7.059 4.282 1.00 95.31 83 ALA A CA 1
ATOM 639 C C . ALA A 1 83 ? -11.279 7.725 4.206 1.00 95.31 83 ALA A C 1
ATOM 641 O O . ALA A 1 83 ? -11.394 8.888 3.821 1.00 95.31 83 ALA A O 1
ATOM 642 N N . GLU A 1 84 ? -12.317 6.977 4.551 1.00 94.56 84 GLU A N 1
ATOM 643 C CA . GLU A 1 84 ? -13.682 7.481 4.621 1.00 94.56 84 GLU A CA 1
ATOM 644 C C . GLU A 1 84 ? -14.026 7.766 6.079 1.00 94.56 84 GLU A C 1
ATOM 646 O O . GLU A 1 84 ? -13.832 6.921 6.959 1.00 94.56 84 GLU A O 1
ATOM 651 N N . LEU A 1 85 ? -14.505 8.981 6.324 1.00 92.69 85 LEU A N 1
ATOM 652 C CA . LEU A 1 85 ? -14.895 9.462 7.641 1.00 92.69 85 LEU A CA 1
ATOM 653 C C . LEU A 1 85 ? -16.413 9.388 7.777 1.00 92.69 85 LEU A C 1
ATOM 655 O O . LEU A 1 85 ? -17.135 9.734 6.837 1.00 92.69 85 LEU A O 1
ATOM 659 N N . GLY A 1 86 ? -16.887 9.003 8.959 1.00 88.06 86 GLY A N 1
ATOM 660 C CA . GLY A 1 86 ? -18.310 9.077 9.271 1.00 88.06 86 GLY A CA 1
ATOM 661 C C . GLY A 1 86 ? -18.813 10.517 9.240 1.00 88.06 86 GLY A C 1
ATOM 662 O O . GLY A 1 86 ? -18.094 11.448 9.617 1.00 88.06 86 GLY A O 1
ATOM 663 N N . LYS A 1 87 ? -20.059 10.722 8.807 1.00 81.12 87 LYS A N 1
ATOM 664 C CA . LYS A 1 87 ? -20.714 12.035 8.899 1.00 81.12 87 LYS A CA 1
ATOM 665 C C . LYS A 1 87 ? -21.249 12.245 10.314 1.00 81.12 87 LYS A C 1
ATOM 667 O O . LYS A 1 87 ? -21.989 11.407 10.819 1.00 81.12 87 LYS A O 1
ATOM 672 N N . GLY A 1 88 ? -20.874 13.354 10.943 1.00 77.62 88 GLY A N 1
ATOM 673 C CA . GLY A 1 88 ? -21.511 13.870 12.152 1.00 77.62 88 GLY A CA 1
ATOM 674 C C . GLY A 1 88 ? -22.394 15.075 11.837 1.00 77.62 88 GLY A C 1
ATOM 675 O O . GLY A 1 88 ? -22.270 15.685 10.775 1.00 77.62 88 GLY A O 1
ATOM 676 N N . ASP A 1 89 ? -23.264 15.443 12.779 1.00 76.44 89 ASP A N 1
ATOM 677 C CA . ASP A 1 89 ? -24.268 16.504 12.598 1.00 76.44 89 ASP A CA 1
ATOM 678 C C . ASP A 1 89 ? -23.669 17.881 12.257 1.00 76.44 89 ASP A C 1
ATOM 680 O O . ASP A 1 89 ? -24.336 18.713 11.643 1.00 76.44 89 ASP A O 1
ATOM 684 N N . LYS A 1 90 ? -22.415 18.146 12.660 1.00 78.38 90 LYS A N 1
ATOM 685 C CA . LYS A 1 90 ? -21.712 19.428 12.438 1.00 78.38 90 LYS A CA 1
ATOM 686 C C . LYS A 1 90 ? -20.234 19.290 12.035 1.00 78.38 90 LYS A C 1
ATOM 688 O O . LYS A 1 90 ? -19.586 20.301 11.779 1.00 78.38 90 LYS A O 1
ATOM 693 N N . SER A 1 91 ? -19.686 18.074 11.986 1.00 80.06 91 SER A N 1
ATOM 694 C CA . SER A 1 91 ? -18.280 17.806 11.640 1.00 80.06 91 SER A CA 1
ATOM 695 C C . SER A 1 91 ? -18.075 16.368 11.157 1.00 80.06 91 SER A C 1
ATOM 697 O O . SER A 1 91 ? -18.940 15.511 11.336 1.00 80.06 91 SER A O 1
ATOM 699 N N . TRP A 1 92 ? -16.913 16.087 10.563 1.00 80.06 92 TRP A N 1
ATOM 700 C CA . TRP A 1 92 ? -16.461 14.713 10.331 1.00 80.06 92 TRP A CA 1
ATOM 701 C C . TRP A 1 92 ? -16.242 13.982 11.664 1.00 80.06 92 TRP A C 1
ATOM 703 O O . TRP A 1 92 ? -15.759 14.581 12.627 1.00 80.06 92 TRP A O 1
ATOM 713 N N . ASN A 1 93 ? -16.599 12.699 11.701 1.00 84.56 93 ASN A N 1
ATOM 714 C CA . ASN A 1 93 ? -16.365 11.789 12.823 1.00 84.56 93 ASN A CA 1
ATOM 715 C C . ASN A 1 93 ? -15.091 10.951 12.591 1.00 84.56 93 ASN A C 1
ATOM 717 O O . ASN A 1 93 ? -14.257 11.260 11.739 1.00 84.56 93 ASN A O 1
ATOM 721 N N . VAL A 1 94 ? -14.934 9.879 13.373 1.00 88.19 94 VAL A N 1
ATOM 722 C CA . VAL A 1 94 ? -13.847 8.901 13.234 1.00 88.19 94 VAL A CA 1
ATOM 723 C C . VAL A 1 94 ? -13.822 8.255 11.844 1.00 88.19 94 VAL A C 1
ATOM 725 O O . VAL A 1 94 ? -14.831 8.210 11.136 1.00 88.19 94 VAL A O 1
ATOM 728 N N . VAL A 1 95 ? -12.658 7.715 11.472 1.00 91.50 95 VAL A N 1
ATOM 729 C CA . VAL A 1 95 ? -12.517 6.868 10.282 1.00 91.50 95 VAL A CA 1
ATOM 730 C C . VAL A 1 95 ? -13.490 5.693 10.400 1.00 91.50 95 VAL A C 1
ATOM 732 O O . VAL A 1 95 ? -13.545 5.034 11.437 1.00 91.50 95 VAL A O 1
ATOM 735 N N . GLU A 1 96 ? -14.250 5.431 9.340 1.00 94.19 96 GLU A N 1
ATOM 736 C CA . GLU A 1 96 ? -15.165 4.287 9.235 1.00 94.19 96 GLU A CA 1
ATOM 737 C C . GLU A 1 96 ? -14.600 3.194 8.338 1.00 94.19 96 GLU A C 1
ATOM 739 O O . GLU A 1 96 ? -14.867 2.013 8.555 1.00 94.19 96 GLU A O 1
ATOM 744 N N . ARG A 1 97 ? -13.810 3.570 7.327 1.00 96.12 97 ARG A N 1
ATOM 745 C CA . ARG A 1 97 ? -13.239 2.613 6.383 1.00 96.12 97 ARG A CA 1
ATOM 746 C C . ARG A 1 97 ? -11.931 3.111 5.788 1.00 96.12 97 ARG A C 1
ATOM 748 O O . ARG A 1 97 ? -11.784 4.286 5.461 1.00 96.12 97 ARG A O 1
ATOM 755 N N . ILE A 1 98 ? -10.993 2.185 5.606 1.00 97.50 98 ILE A N 1
ATOM 756 C CA . ILE A 1 98 ? -9.727 2.406 4.907 1.00 97.50 98 ILE A CA 1
ATOM 757 C C . ILE A 1 98 ? -9.665 1.449 3.721 1.00 97.50 98 ILE A C 1
ATOM 759 O O . ILE A 1 98 ? -9.673 0.227 3.889 1.00 97.50 98 ILE A O 1
ATOM 763 N N . LYS A 1 99 ? -9.568 2.010 2.517 1.00 97.94 99 LYS A N 1
ATOM 764 C CA . LYS A 1 99 ? -9.347 1.286 1.262 1.00 97.94 99 LYS A CA 1
ATOM 765 C C . LYS A 1 99 ? -8.011 1.666 0.651 1.00 97.94 99 LYS A C 1
ATOM 767 O O . LYS A 1 99 ? -7.511 2.775 0.837 1.00 97.94 99 LYS A O 1
ATOM 772 N N . THR A 1 100 ? -7.454 0.757 -0.134 1.00 98.50 100 THR A N 1
ATOM 773 C CA . THR A 1 100 ? -6.276 1.049 -0.944 1.00 98.50 100 THR A CA 1
ATOM 774 C C . THR A 1 100 ? -6.335 0.325 -2.277 1.00 98.50 100 THR A C 1
ATOM 776 O O . THR A 1 100 ? -6.932 -0.740 -2.385 1.00 98.50 100 THR A O 1
ATOM 779 N N . TRP A 1 101 ? -5.706 0.914 -3.286 1.00 98.25 101 TRP A N 1
ATOM 780 C CA . TRP A 1 101 ? -5.434 0.312 -4.589 1.00 98.25 101 TRP A CA 1
ATOM 781 C C . TRP A 1 101 ? -4.142 0.914 -5.139 1.00 98.25 101 TRP A C 1
ATOM 783 O O . TRP A 1 101 ? -3.591 1.859 -4.567 1.00 98.25 101 TRP A O 1
ATOM 793 N N . LYS A 1 102 ? -3.663 0.402 -6.270 1.00 97.88 102 LYS A N 1
ATOM 794 C CA . LYS A 1 102 ? -2.542 0.999 -7.005 1.00 97.88 102 LYS A CA 1
ATOM 795 C C . LYS A 1 102 ? -3.016 1.551 -8.344 1.00 97.88 102 LYS A C 1
ATOM 797 O O . LYS A 1 102 ? -3.943 1.015 -8.953 1.00 97.88 102 LYS A O 1
ATOM 802 N N . ARG A 1 103 ? -2.381 2.635 -8.782 1.00 97.75 103 ARG A N 1
ATOM 803 C CA . ARG A 1 103 ? -2.462 3.167 -10.145 1.00 97.75 103 ARG A CA 1
ATOM 804 C C . ARG A 1 103 ? -1.146 2.894 -10.835 1.00 97.75 103 ARG A C 1
ATOM 806 O O . ARG A 1 103 ? -0.122 3.356 -10.341 1.00 97.75 103 ARG A O 1
ATOM 813 N N . LEU A 1 104 ? -1.183 2.128 -11.917 1.00 97.19 104 LEU A N 1
ATOM 814 C CA . LEU A 1 104 ? -0.012 1.927 -12.759 1.00 97.19 104 LEU A CA 1
ATOM 815 C C . LEU A 1 104 ? 0.203 3.151 -13.640 1.00 97.19 104 LEU A C 1
ATOM 817 O O . LEU A 1 104 ? -0.757 3.777 -14.068 1.00 97.19 104 LEU A O 1
ATOM 821 N N . ASP A 1 105 ? 1.455 3.461 -13.926 1.00 95.62 105 ASP A N 1
ATOM 822 C CA . ASP A 1 105 ? 1.845 4.366 -14.997 1.00 95.62 105 ASP A CA 1
ATOM 823 C C . ASP A 1 105 ? 1.989 3.555 -16.291 1.00 95.62 105 ASP A C 1
ATOM 825 O O . ASP A 1 105 ? 3.082 3.265 -16.781 1.00 95.62 105 ASP A O 1
ATOM 829 N N . ASP A 1 106 ? 0.848 3.048 -16.750 1.00 95.69 106 ASP A N 1
ATOM 830 C CA . ASP A 1 106 ? 0.663 2.447 -18.063 1.00 95.69 106 ASP A CA 1
ATOM 831 C C . ASP A 1 106 ? -0.274 3.333 -18.898 1.00 95.69 106 ASP A C 1
ATOM 833 O O . ASP A 1 106 ? -0.837 4.313 -18.411 1.00 95.69 106 ASP A O 1
ATOM 837 N N . VAL A 1 107 ? -0.496 2.969 -20.162 1.00 96.31 107 VAL A N 1
ATOM 838 C CA . VAL A 1 107 ? -1.330 3.755 -21.093 1.00 96.31 107 VAL A CA 1
ATOM 839 C C . VAL A 1 107 ? -2.753 4.010 -20.560 1.00 96.31 107 VAL A C 1
ATOM 841 O O . VAL A 1 107 ? -3.395 4.977 -20.961 1.00 96.31 107 VAL A O 1
ATOM 844 N N . LYS A 1 108 ? -3.268 3.156 -19.666 1.00 96.81 108 LYS A N 1
ATOM 845 C CA . LYS A 1 108 ? -4.647 3.218 -19.153 1.00 96.81 108 LYS A CA 1
ATOM 846 C C . LYS A 1 108 ? -4.742 3.765 -17.730 1.00 96.81 108 LYS A C 1
ATOM 848 O O . LYS A 1 108 ? -5.848 3.861 -17.197 1.00 96.81 108 LYS A O 1
ATOM 853 N N . LEU A 1 109 ? -3.611 4.080 -17.104 1.00 95.94 109 LEU A N 1
ATOM 854 C CA . LEU A 1 109 ? -3.508 4.362 -15.677 1.00 95.94 109 LEU A CA 1
ATOM 855 C C . LEU A 1 109 ? -4.236 3.309 -14.820 1.00 95.94 109 LEU A C 1
ATOM 857 O O . LEU A 1 109 ? -5.051 3.623 -13.933 1.00 95.94 109 LEU A O 1
ATOM 861 N N . SER A 1 110 ? -3.987 2.036 -15.148 1.00 98.00 110 SER A N 1
ATOM 862 C CA . SER A 1 110 ? -4.760 0.889 -14.666 1.00 98.00 110 SER A CA 1
ATOM 863 C C . SER A 1 110 ? -4.923 0.897 -13.145 1.00 98.00 110 SER A C 1
ATOM 865 O O . SER A 1 110 ? -3.959 1.079 -12.395 1.00 98.00 110 SER A O 1
ATOM 867 N N . LYS A 1 111 ? -6.163 0.679 -12.678 1.00 98.06 111 LYS A N 1
ATOM 868 C CA . LYS A 1 111 ? -6.457 0.385 -11.268 1.00 98.06 111 LYS A CA 1
ATOM 869 C C . LYS A 1 111 ? -6.176 -1.088 -11.023 1.00 98.06 111 LYS A C 1
ATOM 871 O O . LYS A 1 111 ? -6.781 -1.918 -11.694 1.00 98.06 111 LYS A O 1
ATOM 876 N N . ILE A 1 112 ? -5.342 -1.409 -10.045 1.00 97.81 112 ILE A N 1
ATOM 877 C CA . ILE A 1 112 ? -5.109 -2.801 -9.646 1.00 97.81 112 ILE A CA 1
ATOM 878 C C . ILE A 1 112 ? -5.173 -2.953 -8.129 1.00 97.81 112 ILE A C 1
ATOM 880 O O . ILE A 1 112 ? -4.966 -1.983 -7.392 1.00 97.81 112 ILE A O 1
ATOM 884 N N . ASP A 1 113 ? -5.409 -4.188 -7.687 1.00 97.06 113 ASP A N 1
ATOM 885 C CA . ASP A 1 113 ? -5.259 -4.621 -6.296 1.00 97.06 113 ASP A CA 1
ATOM 886 C C . ASP A 1 113 ? -6.035 -3.753 -5.295 1.00 97.06 113 ASP A C 1
ATOM 888 O O . ASP A 1 113 ? -5.506 -3.322 -4.266 1.00 97.06 113 ASP A O 1
ATOM 892 N N . GLU A 1 114 ? -7.293 -3.453 -5.627 1.00 97.56 114 GLU A N 1
ATOM 893 C CA . GLU A 1 114 ? -8.197 -2.794 -4.692 1.00 97.56 114 GLU A CA 1
ATOM 894 C C . GLU A 1 114 ? -8.551 -3.726 -3.533 1.00 97.56 114 GLU A C 1
ATOM 896 O O . GLU A 1 114 ? -8.948 -4.871 -3.736 1.00 97.56 114 GLU A O 1
ATOM 901 N N . GLN A 1 115 ? -8.436 -3.212 -2.311 1.00 96.19 115 GLN A N 1
ATOM 902 C CA . GLN A 1 115 ? -8.754 -3.946 -1.093 1.00 96.19 115 GLN A CA 1
ATOM 903 C C . GLN A 1 115 ? -9.197 -3.009 0.036 1.00 96.19 115 GLN A C 1
ATOM 905 O O . GLN A 1 115 ? -8.851 -1.822 0.072 1.00 96.19 115 GLN A O 1
ATOM 910 N N . ILE A 1 116 ? -9.943 -3.572 0.984 1.00 96.69 116 ILE A N 1
ATOM 911 C CA . ILE A 1 116 ? -10.322 -2.928 2.244 1.00 96.69 116 ILE A CA 1
ATOM 912 C C . ILE A 1 116 ? -9.308 -3.364 3.304 1.00 96.69 116 ILE A C 1
ATOM 914 O O . ILE A 1 116 ? -9.153 -4.556 3.550 1.00 96.69 116 ILE A O 1
ATOM 918 N N . LEU A 1 117 ? -8.615 -2.407 3.922 1.00 95.81 117 LEU A N 1
ATOM 919 C CA . LEU A 1 117 ? -7.663 -2.682 5.005 1.00 95.81 117 LEU A CA 1
ATOM 920 C C . LEU A 1 117 ? -8.365 -2.715 6.364 1.00 95.81 117 LEU A C 1
ATOM 922 O O . LEU A 1 117 ? -8.016 -3.501 7.239 1.00 95.81 117 LEU A O 1
ATOM 926 N N . TRP A 1 118 ? -9.361 -1.855 6.553 1.00 95.81 118 TRP A N 1
ATOM 927 C CA . TRP A 1 118 ? -10.098 -1.779 7.805 1.00 95.81 118 TRP A CA 1
ATOM 928 C C . TRP A 1 118 ? -11.487 -1.193 7.582 1.00 95.81 118 TRP A C 1
ATOM 930 O O . TRP A 1 118 ? -11.669 -0.340 6.711 1.00 95.81 118 TRP A O 1
ATOM 940 N N . GLN A 1 119 ? -12.447 -1.652 8.374 1.00 94.31 119 GLN A N 1
ATOM 941 C CA . GLN A 1 119 ? -13.810 -1.147 8.406 1.00 94.31 119 GLN A CA 1
ATOM 942 C C . GLN A 1 119 ? -14.361 -1.303 9.828 1.00 94.31 119 GLN A C 1
ATOM 944 O O . GLN A 1 119 ? -14.076 -2.313 10.476 1.00 94.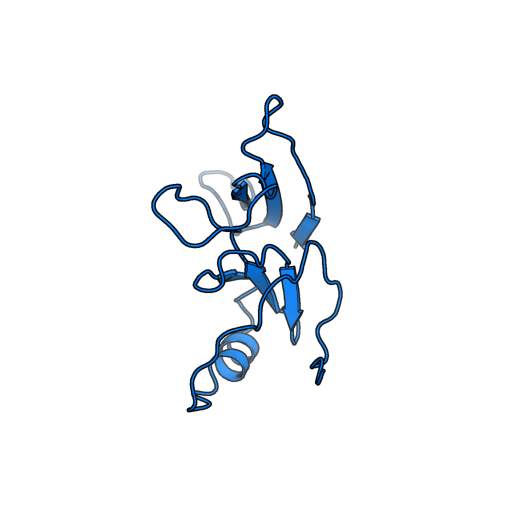31 119 GLN A O 1
ATOM 949 N N . LYS A 1 120 ? -15.081 -0.283 10.301 1.00 85.69 120 LYS A N 1
ATOM 950 C CA . LYS A 1 120 ? -15.786 -0.287 11.586 1.00 85.69 120 LYS A CA 1
ATOM 951 C C . LYS A 1 120 ? -17.053 -1.135 11.533 1.00 85.69 120 LYS A C 1
ATOM 953 O O . LYS A 1 120 ? -17.715 -1.131 10.470 1.00 85.69 120 LYS A O 1
#